Protein AF-A0A6P8HGP6-F1 (afdb_monomer_lite)

Secondary structure (DSSP, 8-state):
--SSHHHHHHHHHHHHHHTS-----S-TTEEEEE-TT--EEEEE-S-SSPPSS--TT-SEEE--SS---EE-GGGGTT-TT--EEE--SS---EE-TTTTTT-TT--B-

Organism: Actinia tenebrosa (NCBI:txid6105)

Structure (mmCIF, N/CA/C/O backbone):
data_AF-A0A6P8HGP6-F1
#
_entry.id   AF-A0A6P8HGP6-F1
#
loop_
_atom_site.group_PDB
_atom_site.id
_atom_site.type_symbol
_atom_site.label_atom_id
_atom_site.label_alt_id
_atom_site.label_comp_id
_atom_site.label_asym_id
_atom_site.label_entity_id
_atom_site.label_seq_id
_atom_site.pdbx_PDB_ins_code
_atom_site.Cartn_x
_atom_site.Cartn_y
_atom_site.Cartn_z
_atom_site.occupancy
_atom_site.B_iso_or_equiv
_atom_site.auth_seq_id
_atom_site.auth_comp_id
_atom_site.auth_asym_id
_atom_site.auth_atom_id
_atom_site.pdbx_PDB_model_num
ATOM 1 N N . MET A 1 1 ? 51.069 -10.985 23.669 1.00 47.94 1 MET A N 1
ATOM 2 C CA . MET A 1 1 ? 49.842 -11.214 22.873 1.00 47.94 1 MET A CA 1
ATOM 3 C C . MET A 1 1 ? 48.583 -10.927 23.709 1.00 47.94 1 MET A C 1
ATOM 5 O O . MET A 1 1 ? 47.922 -11.876 24.075 1.00 47.94 1 MET A O 1
ATOM 9 N N . VAL A 1 2 ? 48.238 -9.671 24.054 1.00 40.12 2 VAL A N 1
ATOM 10 C CA . VAL A 1 2 ? 46.885 -9.325 24.599 1.00 40.12 2 VAL A CA 1
ATOM 11 C C . VAL A 1 2 ? 46.503 -7.830 24.403 1.00 40.12 2 VAL A C 1
ATOM 13 O O . VAL A 1 2 ? 45.651 -7.323 25.122 1.00 40.12 2 VAL A O 1
ATOM 16 N N . SER A 1 3 ? 47.115 -7.066 23.480 1.00 47.25 3 SER A N 1
ATOM 17 C CA . SER A 1 3 ? 46.892 -5.594 23.442 1.00 47.25 3 SER A CA 1
ATOM 18 C C . SER A 1 3 ? 46.225 -5.033 22.177 1.00 47.25 3 SER A C 1
ATOM 20 O O . SER A 1 3 ? 45.760 -3.901 22.186 1.00 47.25 3 SER A O 1
ATOM 22 N N . THR A 1 4 ? 46.089 -5.809 21.098 1.00 49.81 4 THR A N 1
ATOM 23 C CA . THR A 1 4 ? 45.512 -5.321 19.825 1.00 49.81 4 THR A CA 1
ATOM 24 C C . THR A 1 4 ? 44.089 -5.820 19.534 1.00 49.81 4 THR A C 1
ATOM 26 O O . THR A 1 4 ? 43.415 -5.249 18.685 1.00 49.81 4 THR A O 1
ATOM 29 N N . MET A 1 5 ? 43.575 -6.819 20.267 1.00 48.88 5 MET A N 1
ATOM 30 C CA . MET A 1 5 ? 42.229 -7.394 20.052 1.00 48.88 5 MET A CA 1
ATOM 31 C C . MET A 1 5 ? 41.070 -6.575 20.649 1.00 48.88 5 MET A C 1
ATOM 33 O O . MET A 1 5 ? 39.925 -6.767 20.253 1.00 48.88 5 MET A O 1
ATOM 37 N N . LYS A 1 6 ? 41.329 -5.673 21.608 1.00 49.62 6 LYS A N 1
ATOM 38 C CA . LYS A 1 6 ? 40.261 -4.889 22.265 1.00 49.62 6 LYS A CA 1
ATOM 39 C C . LYS A 1 6 ? 39.766 -3.719 21.408 1.00 49.62 6 LYS A C 1
ATOM 41 O O . LYS A 1 6 ? 38.589 -3.381 21.458 1.00 49.62 6 LYS A O 1
ATOM 46 N N . VAL A 1 7 ? 40.652 -3.125 20.606 1.00 52.72 7 VAL A N 1
ATOM 47 C CA . VAL A 1 7 ? 40.342 -1.947 19.776 1.00 52.72 7 VAL A CA 1
ATOM 48 C C . VAL A 1 7 ? 39.528 -2.335 18.538 1.00 52.72 7 VAL A C 1
ATOM 50 O O . VAL A 1 7 ? 38.587 -1.636 18.177 1.00 52.72 7 VAL A O 1
ATOM 53 N N . THR A 1 8 ? 39.817 -3.488 17.929 1.00 54.22 8 THR A N 1
ATOM 54 C CA . THR A 1 8 ? 39.053 -4.009 16.783 1.00 54.22 8 THR A CA 1
ATOM 55 C C . THR A 1 8 ? 37.624 -4.411 17.158 1.00 54.22 8 THR A C 1
ATOM 57 O O . THR A 1 8 ? 36.706 -4.204 16.370 1.00 54.22 8 THR A O 1
ATOM 60 N N . PHE A 1 9 ? 37.406 -4.915 18.377 1.00 57.50 9 PHE A N 1
ATOM 61 C CA . PHE A 1 9 ? 36.078 -5.306 18.863 1.00 57.50 9 PHE A CA 1
ATOM 62 C C . PHE A 1 9 ? 35.143 -4.099 19.062 1.00 57.50 9 PHE A C 1
ATOM 64 O O . PHE A 1 9 ? 33.970 -4.161 18.710 1.00 57.50 9 PHE A O 1
ATOM 71 N N . LEU A 1 10 ? 35.669 -2.969 19.549 1.00 55.94 10 LEU A N 1
ATOM 72 C CA . LEU A 1 10 ? 34.911 -1.720 19.721 1.00 55.94 10 LEU A CA 1
ATOM 73 C C . LEU A 1 10 ? 34.441 -1.124 18.385 1.00 55.94 10 LEU A C 1
ATOM 75 O O . LEU A 1 10 ? 33.323 -0.627 18.301 1.00 55.94 10 LEU A O 1
ATOM 79 N N . ILE A 1 11 ? 35.255 -1.218 17.330 1.00 60.44 11 ILE A N 1
ATOM 80 C CA . ILE A 1 11 ? 34.904 -0.716 15.990 1.00 60.44 11 ILE A CA 1
ATOM 81 C C . ILE A 1 11 ? 33.794 -1.569 15.355 1.00 60.44 11 ILE A C 1
ATOM 83 O O . ILE A 1 11 ? 32.877 -1.018 14.751 1.00 60.44 11 ILE A O 1
ATOM 87 N N . LEU A 1 12 ? 33.821 -2.893 15.551 1.00 59.19 12 LEU A N 1
ATOM 88 C CA . LEU A 1 12 ? 32.759 -3.803 15.098 1.00 59.19 12 LEU A CA 1
ATOM 89 C C . LEU A 1 12 ? 31.436 -3.567 15.838 1.00 59.19 12 LEU A C 1
ATOM 91 O O . LEU A 1 12 ? 30.377 -3.578 15.214 1.00 59.19 12 LEU A O 1
ATOM 95 N N . VAL A 1 13 ? 31.491 -3.294 17.146 1.00 59.06 13 VAL A N 1
ATOM 96 C CA . VAL A 1 13 ? 30.301 -2.936 17.932 1.00 59.06 13 VAL A CA 1
ATOM 97 C C . VAL A 1 13 ? 29.732 -1.597 17.449 1.00 59.06 13 VAL A C 1
ATOM 99 O O . VAL A 1 13 ? 28.538 -1.514 17.184 1.00 59.06 13 VAL A O 1
ATOM 102 N N . LEU A 1 14 ? 30.565 -0.579 17.212 1.00 55.41 14 LEU A N 1
ATOM 103 C CA . LEU A 1 14 ? 30.117 0.709 16.664 1.00 55.41 14 LEU A CA 1
ATOM 104 C C . LEU A 1 14 ? 29.528 0.588 15.246 1.00 55.41 14 LEU A C 1
ATOM 106 O O . LEU A 1 14 ? 28.539 1.249 14.941 1.00 55.41 14 LEU A O 1
ATOM 110 N N . TRP A 1 15 ? 30.067 -0.295 14.399 1.00 54.00 15 TRP A N 1
ATOM 111 C CA . TRP A 1 15 ? 29.486 -0.602 13.085 1.00 54.00 15 TRP A CA 1
ATOM 112 C C . TRP A 1 15 ? 28.165 -1.378 13.184 1.00 54.00 15 TRP A C 1
ATOM 114 O O . TRP A 1 15 ? 27.259 -1.130 12.395 1.00 54.00 15 TRP A O 1
ATOM 124 N N . SER A 1 16 ? 28.008 -2.262 14.176 1.00 54.16 16 SER A N 1
ATOM 125 C CA . SER A 1 16 ? 26.729 -2.942 14.428 1.00 54.16 16 SER A CA 1
ATOM 126 C C . SER A 1 16 ? 25.648 -1.994 14.961 1.00 54.16 16 SER A C 1
ATOM 128 O O . SER A 1 16 ? 24.488 -2.119 14.579 1.00 54.16 16 SER A O 1
ATOM 130 N N . PHE A 1 17 ? 26.028 -0.987 15.759 1.00 51.31 17 PHE A N 1
ATOM 131 C CA . PHE A 1 17 ? 25.124 0.074 16.215 1.00 51.31 17 PHE A CA 1
ATOM 132 C C . PHE A 1 17 ? 24.711 1.019 15.078 1.00 51.31 17 PHE A C 1
ATOM 134 O O . PHE A 1 17 ? 23.568 1.463 15.047 1.00 51.31 17 PHE A O 1
ATOM 141 N N . ALA A 1 18 ? 25.589 1.270 14.100 1.00 50.47 18 ALA A N 1
ATOM 142 C CA . ALA A 1 18 ? 25.227 1.995 12.879 1.00 50.47 18 ALA A CA 1
ATOM 143 C C . ALA A 1 18 ? 24.261 1.206 11.969 1.00 50.47 18 ALA A C 1
ATOM 145 O O . ALA A 1 18 ? 23.619 1.795 11.103 1.00 50.47 18 ALA A O 1
ATOM 146 N N . PHE A 1 19 ? 24.130 -0.111 12.166 1.00 46.38 19 PHE A N 1
ATOM 147 C CA . PHE A 1 19 ? 23.251 -0.976 11.375 1.00 46.38 19 PHE A CA 1
ATOM 148 C C . PHE A 1 19 ? 21.850 -1.161 11.984 1.00 46.38 19 PHE A C 1
ATOM 150 O O . PHE A 1 19 ? 21.046 -1.959 11.500 1.00 46.38 19 PHE A O 1
ATOM 157 N N . HIS A 1 20 ? 21.512 -0.416 13.036 1.00 50.59 20 HIS A N 1
ATOM 158 C CA . HIS A 1 20 ? 20.183 -0.473 13.628 1.00 50.59 20 HIS A CA 1
ATOM 159 C C . HIS A 1 20 ? 19.561 0.917 13.711 1.00 50.59 20 HIS A C 1
ATOM 161 O O . HIS A 1 20 ? 19.666 1.615 14.711 1.00 50.59 20 HIS A O 1
ATOM 167 N N . ILE A 1 21 ? 18.911 1.309 12.614 1.00 50.06 21 ILE A N 1
ATOM 168 C CA . ILE A 1 21 ? 17.473 1.611 12.518 1.00 50.06 21 ILE A CA 1
ATOM 169 C C . ILE A 1 21 ? 17.285 2.339 11.183 1.00 50.06 21 ILE A C 1
ATOM 171 O O . ILE A 1 21 ? 17.376 3.556 11.081 1.00 50.06 21 ILE A O 1
ATOM 175 N N . GLU A 1 22 ? 16.979 1.580 10.139 1.00 50.00 22 GLU A N 1
ATOM 176 C CA . GLU A 1 22 ? 16.101 2.094 9.100 1.00 50.00 22 GLU A CA 1
ATOM 177 C C . GLU A 1 22 ? 14.886 1.181 9.126 1.00 50.00 22 GLU A C 1
ATOM 179 O O . GLU A 1 22 ? 14.972 0.009 8.761 1.00 50.00 22 GLU A O 1
ATOM 184 N N . ALA A 1 23 ? 13.762 1.692 9.627 1.00 51.75 23 ALA A N 1
ATOM 185 C CA . ALA A 1 23 ? 12.483 0.996 9.595 1.00 51.75 23 ALA A CA 1
ATOM 186 C C . ALA A 1 23 ? 11.974 0.938 8.143 1.00 51.75 23 ALA A C 1
ATOM 188 O O . ALA A 1 23 ? 10.994 1.5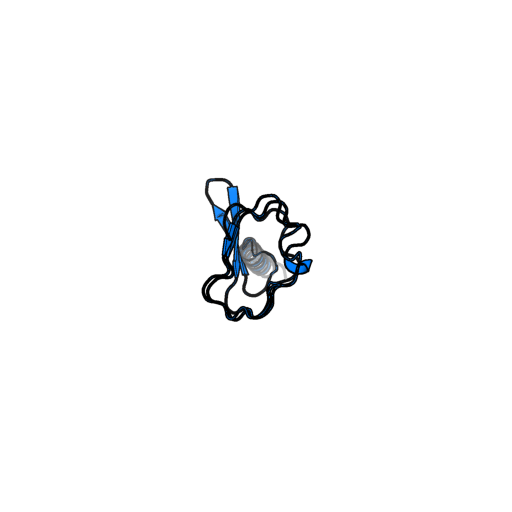75 7.769 1.00 51.75 23 ALA A O 1
ATOM 189 N N . ARG A 1 24 ? 12.686 0.206 7.285 1.00 60.66 24 ARG A N 1
ATOM 190 C CA . ARG A 1 24 ? 12.211 -0.155 5.957 1.00 60.66 24 ARG A CA 1
ATOM 191 C C . ARG A 1 24 ? 11.264 -1.325 6.132 1.00 60.66 24 ARG A C 1
ATOM 193 O O . ARG A 1 24 ? 11.550 -2.267 6.862 1.00 60.66 24 ARG A O 1
ATOM 200 N N . CYS A 1 25 ? 10.162 -1.285 5.408 1.00 71.12 25 CYS A N 1
ATOM 201 C CA . CYS A 1 25 ? 9.127 -2.311 5.379 1.00 71.12 25 CYS A CA 1
ATOM 202 C C . CYS A 1 25 ? 9.585 -3.713 4.906 1.00 71.12 25 CYS A C 1
ATOM 204 O O . CYS A 1 25 ? 8.760 -4.529 4.524 1.00 71.12 25 CYS A O 1
ATOM 206 N N . GLY A 1 26 ? 10.886 -3.997 4.803 1.00 74.62 26 GLY A N 1
ATOM 207 C CA . GLY A 1 26 ? 11.410 -5.197 4.138 1.00 74.62 26 GLY A CA 1
ATOM 208 C C . GLY A 1 26 ? 11.123 -5.266 2.628 1.00 74.62 26 GLY A C 1
ATOM 209 O O . GLY A 1 26 ? 11.538 -6.221 1.979 1.00 74.62 26 GLY A O 1
ATOM 210 N N . LEU A 1 27 ? 10.446 -4.263 2.056 1.00 81.00 27 LEU A N 1
ATOM 211 C CA . LEU A 1 27 ? 9.992 -4.245 0.667 1.00 81.00 27 LEU A CA 1
ATOM 212 C C . LEU A 1 27 ? 10.898 -3.376 -0.202 1.00 81.00 27 LEU A C 1
ATOM 214 O O . LEU A 1 27 ? 11.156 -2.208 0.097 1.00 81.00 27 LEU A O 1
ATOM 218 N N . VAL A 1 28 ? 11.384 -3.969 -1.292 1.00 82.06 28 VAL A N 1
ATOM 219 C CA . VAL A 1 28 ? 12.236 -3.295 -2.276 1.00 82.06 28 VAL A CA 1
ATOM 220 C C . VAL A 1 28 ? 11.443 -2.171 -2.938 1.00 82.06 28 VAL A C 1
ATOM 222 O O . VAL A 1 28 ? 10.267 -2.340 -3.248 1.00 82.06 28 VAL A O 1
ATOM 225 N N . ASN A 1 29 ? 12.097 -1.028 -3.156 1.00 91.06 29 ASN A N 1
ATOM 226 C CA . ASN A 1 29 ? 11.511 0.167 -3.770 1.00 91.06 29 ASN A CA 1
ATOM 227 C C . ASN A 1 29 ? 10.366 0.828 -2.984 1.00 91.06 29 ASN A C 1
ATOM 229 O O . ASN A 1 29 ? 9.672 1.700 -3.515 1.00 91.06 29 ASN A O 1
ATOM 233 N N . CYS A 1 30 ? 10.197 0.453 -1.715 1.00 92.56 30 CYS A N 1
ATOM 234 C CA . CYS A 1 30 ? 9.196 1.023 -0.831 1.00 92.56 30 CYS A CA 1
ATOM 235 C C . CYS A 1 30 ? 9.824 1.542 0.463 1.00 92.56 30 CYS A C 1
ATOM 237 O O . CYS A 1 30 ? 10.780 0.982 1.002 1.00 92.56 30 CYS A O 1
ATOM 239 N N . ILE A 1 31 ? 9.251 2.623 0.974 1.00 91.50 31 ILE A N 1
ATOM 240 C CA . ILE A 1 31 ? 9.629 3.255 2.233 1.00 91.50 31 ILE A CA 1
ATOM 241 C C . ILE A 1 31 ? 8.382 3.304 3.106 1.00 91.50 31 ILE A C 1
ATOM 243 O O . ILE A 1 31 ? 7.308 3.669 2.627 1.00 91.50 31 ILE A O 1
ATOM 247 N N . CYS A 1 32 ? 8.532 2.951 4.382 1.00 91.56 32 CYS A N 1
ATOM 248 C CA . CYS A 1 32 ? 7.489 3.162 5.375 1.00 91.56 32 CYS A CA 1
ATOM 249 C C . CYS A 1 32 ? 7.853 4.339 6.269 1.00 91.56 32 CYS A C 1
ATOM 251 O O . CYS A 1 32 ? 8.984 4.456 6.736 1.00 91.56 32 CYS A O 1
ATOM 253 N N . SER A 1 33 ? 6.879 5.205 6.507 1.00 91.94 33 SER A N 1
ATOM 254 C CA . SER A 1 33 ? 6.991 6.336 7.415 1.00 91.94 33 SER A CA 1
ATOM 255 C C . SER A 1 33 ? 5.805 6.362 8.366 1.00 91.94 33 SER A C 1
ATOM 257 O O . SER A 1 33 ? 4.740 5.801 8.103 1.00 91.94 33 SER A O 1
ATOM 259 N N . THR A 1 34 ? 6.009 6.981 9.521 1.00 93.44 34 THR A N 1
ATOM 260 C CA . THR A 1 34 ? 4.957 7.234 10.504 1.00 93.44 34 THR A CA 1
ATOM 261 C C . THR A 1 34 ? 4.987 8.719 10.827 1.00 93.44 34 THR A C 1
ATOM 263 O O . THR A 1 34 ? 6.064 9.261 11.075 1.00 93.44 34 THR A O 1
ATOM 266 N N . ASN A 1 35 ? 3.838 9.389 10.762 1.00 91.25 35 ASN A N 1
ATOM 267 C CA . ASN A 1 35 ? 3.739 10.805 11.119 1.00 91.25 35 ASN A CA 1
ATOM 268 C C . ASN A 1 35 ? 3.506 10.998 12.633 1.00 91.25 35 ASN A C 1
ATOM 270 O O . ASN A 1 35 ? 3.418 10.036 13.397 1.00 91.25 35 ASN A O 1
ATOM 274 N N . GLU A 1 36 ? 3.361 12.253 13.059 1.00 93.81 36 GLU A N 1
ATOM 275 C CA . GLU A 1 36 ? 3.089 12.637 14.454 1.00 93.81 36 GLU A CA 1
ATOM 276 C C . GLU A 1 36 ? 1.763 12.092 15.020 1.00 93.81 36 GLU A C 1
ATOM 278 O O . GLU A 1 36 ? 1.616 11.963 16.233 1.00 93.81 36 GLU A O 1
ATOM 283 N N . TYR A 1 37 ? 0.827 11.701 14.151 1.00 92.75 37 TYR A N 1
ATOM 284 C CA . TYR A 1 37 ? -0.469 11.113 14.502 1.00 92.75 37 TYR A CA 1
ATOM 285 C C . TYR A 1 37 ? -0.470 9.578 14.445 1.00 92.75 37 TYR A C 1
ATOM 287 O O . TYR A 1 37 ? -1.535 8.966 14.390 1.00 92.75 37 TYR A O 1
ATOM 295 N N . LEU A 1 38 ? 0.709 8.944 14.429 1.00 91.50 38 LEU A N 1
ATOM 296 C CA . LEU A 1 38 ? 0.878 7.489 14.316 1.00 91.50 38 LEU A CA 1
ATOM 297 C C . LEU A 1 38 ? 0.300 6.887 13.023 1.00 91.50 38 LEU A C 1
ATOM 299 O O . LEU A 1 38 ? 0.101 5.673 12.931 1.00 91.50 38 LEU A O 1
ATOM 303 N N . GLN A 1 39 ? 0.068 7.711 11.999 1.00 93.50 39 GLN A N 1
ATOM 304 C CA . GLN A 1 39 ? -0.392 7.227 10.707 1.00 93.50 39 GLN A CA 1
ATOM 305 C C . GLN A 1 39 ? 0.761 6.601 9.934 1.00 93.50 39 GLN A C 1
ATOM 307 O O . GLN A 1 39 ? 1.719 7.283 9.558 1.00 93.50 39 GLN A O 1
ATOM 312 N N . LYS A 1 40 ? 0.631 5.301 9.659 1.00 93.75 40 LYS A N 1
ATOM 313 C CA . LYS A 1 40 ? 1.588 4.527 8.867 1.00 93.75 40 LYS A CA 1
ATOM 314 C C . LYS A 1 40 ? 1.318 4.705 7.380 1.00 93.75 40 LYS A C 1
ATOM 316 O O . LYS A 1 40 ? 0.243 4.360 6.884 1.00 93.75 40 LYS A O 1
ATOM 321 N N . THR A 1 41 ? 2.313 5.235 6.683 1.00 94.06 41 THR A N 1
ATOM 322 C CA . THR A 1 41 ? 2.299 5.428 5.235 1.00 94.06 41 THR A CA 1
ATOM 323 C C . THR A 1 41 ? 3.354 4.546 4.596 1.00 94.06 41 THR A C 1
ATOM 325 O O . THR A 1 41 ? 4.503 4.545 5.030 1.00 94.06 41 THR A O 1
ATOM 328 N N . MET A 1 42 ? 2.971 3.839 3.540 1.00 94.19 42 MET A N 1
ATOM 329 C CA . MET A 1 42 ? 3.889 3.136 2.660 1.00 94.19 42 MET A CA 1
ATOM 330 C C . MET A 1 42 ? 3.926 3.843 1.308 1.00 94.19 42 MET A C 1
ATOM 332 O O . MET A 1 42 ? 2.893 4.024 0.667 1.00 94.19 42 MET A O 1
ATOM 336 N N . THR A 1 43 ? 5.118 4.242 0.882 1.00 95.00 43 THR A N 1
ATOM 337 C CA . THR A 1 43 ? 5.354 4.934 -0.386 1.00 95.00 43 THR A CA 1
ATOM 338 C C . THR A 1 43 ? 6.262 4.077 -1.253 1.00 95.00 43 THR A C 1
ATOM 340 O O . THR A 1 43 ? 7.390 3.793 -0.853 1.00 95.00 43 THR A O 1
ATOM 343 N N . CYS A 1 44 ? 5.801 3.689 -2.442 1.00 94.75 44 CYS A N 1
ATOM 344 C CA . CYS A 1 44 ? 6.600 2.926 -3.403 1.00 94.75 44 CYS A CA 1
ATOM 345 C C . CYS A 1 44 ? 6.832 3.708 -4.694 1.00 94.75 44 CYS A C 1
ATOM 347 O O . CYS A 1 44 ? 5.953 4.435 -5.169 1.00 94.75 44 CYS A O 1
ATOM 349 N N . ARG A 1 45 ? 8.017 3.542 -5.284 1.00 95.25 45 ARG A N 1
ATOM 350 C CA . ARG A 1 45 ? 8.442 4.221 -6.518 1.00 95.25 45 ARG A CA 1
ATOM 351 C C . ARG A 1 45 ? 9.158 3.244 -7.442 1.00 95.25 45 ARG A C 1
ATOM 353 O O . ARG A 1 45 ? 9.750 2.294 -6.962 1.00 95.25 45 ARG A O 1
ATOM 360 N N . ASN A 1 46 ? 9.154 3.485 -8.750 1.00 95.69 46 ASN A N 1
ATOM 361 C CA . ASN A 1 46 ? 9.783 2.601 -9.737 1.00 95.69 46 ASN A CA 1
ATOM 362 C C . ASN A 1 46 ? 9.285 1.137 -9.663 1.00 95.69 46 ASN A C 1
ATOM 364 O O . ASN A 1 46 ? 10.073 0.189 -9.695 1.00 95.69 46 ASN A O 1
ATOM 368 N N . ILE A 1 47 ? 7.969 0.953 -9.522 1.00 94.62 47 ILE A N 1
ATOM 369 C CA . ILE A 1 47 ? 7.317 -0.364 -9.526 1.00 94.62 47 ILE A CA 1
ATOM 370 C C . ILE A 1 47 ? 6.386 -0.528 -10.736 1.00 94.62 47 ILE A C 1
ATOM 372 O O . ILE A 1 47 ? 5.794 0.434 -11.228 1.00 94.62 47 ILE A O 1
ATOM 376 N N . SER A 1 48 ? 6.245 -1.767 -11.209 1.00 95.06 48 SER A N 1
ATOM 377 C CA . SER A 1 48 ? 5.310 -2.173 -12.276 1.00 95.06 48 SER A CA 1
ATOM 378 C C . SER A 1 48 ? 4.118 -2.987 -11.757 1.00 95.06 48 SER A C 1
ATOM 380 O O . SER A 1 48 ? 3.159 -3.235 -12.483 1.00 95.06 48 SER A O 1
ATOM 382 N N . SER A 1 49 ? 4.156 -3.390 -10.487 1.00 94.19 49 SER A N 1
ATOM 383 C CA . SER A 1 49 ? 3.065 -4.049 -9.773 1.00 94.19 49 SER A CA 1
ATOM 384 C C . SER A 1 49 ? 3.113 -3.632 -8.312 1.00 94.19 49 SER A C 1
ATOM 386 O O . SER A 1 49 ? 4.188 -3.387 -7.765 1.00 94.19 49 SER A O 1
ATOM 388 N N . ILE A 1 50 ? 1.949 -3.614 -7.667 1.00 92.62 50 ILE A N 1
ATOM 389 C CA . ILE A 1 50 ? 1.855 -3.485 -6.212 1.00 92.62 50 ILE A CA 1
ATOM 390 C C . ILE A 1 50 ? 2.589 -4.686 -5.575 1.00 92.62 50 ILE A C 1
ATOM 392 O O . ILE A 1 50 ? 2.391 -5.821 -6.043 1.00 92.62 50 ILE A O 1
ATOM 396 N N . PRO A 1 51 ? 3.473 -4.457 -4.584 1.00 90.44 51 PRO A N 1
ATOM 397 C CA . PRO A 1 51 ? 4.203 -5.528 -3.917 1.00 90.44 51 PRO A CA 1
ATOM 398 C C . PRO A 1 51 ? 3.271 -6.421 -3.097 1.00 90.44 51 PRO A C 1
ATOM 400 O O . PRO A 1 51 ? 2.239 -5.974 -2.602 1.00 90.44 51 PRO A O 1
ATOM 403 N N . ASP A 1 52 ? 3.668 -7.678 -2.933 1.00 86.06 52 ASP A N 1
ATOM 404 C CA . ASP A 1 52 ? 3.025 -8.598 -1.996 1.00 86.06 52 ASP A CA 1
ATOM 405 C C . ASP A 1 52 ? 3.514 -8.339 -0.565 1.00 86.06 52 ASP A C 1
ATOM 407 O O . ASP A 1 52 ? 4.574 -7.746 -0.365 1.00 86.06 52 ASP A O 1
ATOM 411 N N . ASN A 1 53 ? 2.772 -8.817 0.436 1.00 85.62 53 ASN A N 1
ATOM 412 C CA . ASN A 1 53 ? 3.132 -8.712 1.860 1.00 85.62 53 ASN A CA 1
ATOM 413 C C . ASN A 1 53 ? 3.251 -7.273 2.386 1.00 85.62 53 ASN A C 1
ATOM 415 O O . ASN A 1 53 ? 4.111 -6.961 3.212 1.00 85.62 53 ASN A O 1
ATOM 419 N N . ILE A 1 54 ? 2.368 -6.392 1.922 1.00 90.62 54 ILE A N 1
ATOM 420 C CA . ILE A 1 54 ? 2.191 -5.068 2.517 1.00 90.62 54 ILE A CA 1
ATOM 421 C C . ILE A 1 54 ? 1.752 -5.241 3.986 1.00 90.62 54 ILE A C 1
ATOM 423 O O . ILE A 1 54 ? 0.863 -6.054 4.252 1.00 90.62 54 ILE A O 1
ATOM 427 N N . PRO A 1 55 ? 2.333 -4.505 4.954 1.00 90.31 55 PRO A N 1
ATOM 428 C CA . PRO A 1 55 ? 1.921 -4.603 6.348 1.00 90.31 55 PRO A CA 1
ATOM 429 C C . PRO A 1 55 ? 0.447 -4.248 6.505 1.00 90.31 55 PRO A C 1
ATOM 431 O O . PRO A 1 55 ? -0.025 -3.240 5.987 1.00 90.31 55 PRO A O 1
ATOM 434 N N . THR A 1 56 ? -0.286 -5.058 7.259 1.00 91.69 56 THR A N 1
ATOM 435 C CA . THR A 1 56 ? -1.743 -4.918 7.402 1.00 91.69 56 THR A CA 1
ATOM 436 C C . THR A 1 56 ? -2.166 -3.691 8.210 1.00 91.69 56 THR A C 1
ATOM 438 O O . THR A 1 56 ? -3.341 -3.337 8.229 1.00 91.69 56 THR A O 1
ATOM 441 N N . ASP A 1 57 ? -1.224 -3.045 8.897 1.00 91.75 57 ASP A N 1
ATOM 442 C CA . ASP A 1 57 ? -1.438 -1.872 9.741 1.00 91.75 57 ASP A CA 1
ATOM 443 C C . ASP A 1 57 ? -1.136 -0.539 9.037 1.00 91.75 57 ASP A C 1
ATOM 445 O O . ASP A 1 57 ? -1.205 0.520 9.672 1.00 91.75 57 ASP A O 1
ATOM 449 N N . ILE A 1 58 ? -0.823 -0.560 7.733 1.00 93.06 58 ILE A N 1
ATOM 450 C CA . ILE A 1 58 ? -0.711 0.675 6.958 1.00 93.06 58 ILE A CA 1
ATOM 451 C C . ILE A 1 58 ? -2.082 1.326 6.777 1.00 93.06 58 ILE A C 1
ATOM 453 O O . ILE A 1 58 ? -3.095 0.670 6.547 1.00 93.06 58 ILE A O 1
ATOM 457 N N . GLN A 1 59 ? -2.096 2.652 6.842 1.00 94.94 59 GLN A N 1
ATOM 458 C CA . GLN A 1 59 ? -3.305 3.460 6.691 1.00 94.94 59 GLN A CA 1
ATOM 459 C C . GLN A 1 59 ? -3.309 4.224 5.370 1.00 94.94 59 GLN A C 1
ATOM 461 O O . GLN A 1 59 ? -4.377 4.570 4.859 1.00 94.94 59 GLN A O 1
ATOM 466 N N . LYS A 1 60 ? -2.120 4.459 4.803 1.00 95.25 60 LYS A N 1
ATOM 467 C CA . LYS A 1 60 ? -1.932 5.098 3.506 1.00 95.25 60 LYS A CA 1
ATOM 468 C C . LYS A 1 60 ? -0.960 4.300 2.641 1.00 95.25 60 LYS A C 1
ATOM 470 O O . LYS A 1 60 ? 0.152 4.005 3.076 1.00 95.25 60 LYS A O 1
ATOM 475 N N . LEU A 1 61 ? -1.365 4.022 1.407 1.00 95.19 61 LEU A N 1
ATOM 476 C CA . LEU A 1 61 ? -0.534 3.423 0.370 1.00 95.19 61 LEU A CA 1
ATOM 477 C C . LEU A 1 61 ? -0.415 4.401 -0.798 1.00 95.19 61 LEU A C 1
ATOM 479 O O . LEU A 1 61 ? -1.381 4.659 -1.514 1.00 95.19 61 LEU A O 1
ATOM 483 N N . ASP A 1 62 ? 0.779 4.951 -0.984 1.00 96.25 62 ASP A N 1
ATOM 484 C CA . ASP A 1 62 ? 1.116 5.815 -2.109 1.00 96.25 62 ASP A CA 1
ATOM 485 C C . ASP A 1 62 ? 1.957 5.030 -3.121 1.00 96.25 62 ASP A C 1
ATOM 487 O O . ASP A 1 62 ? 3.148 4.777 -2.923 1.00 96.25 62 ASP A O 1
ATOM 491 N N . VAL A 1 63 ? 1.319 4.674 -4.231 1.00 96.31 63 VAL A N 1
ATOM 492 C CA . VAL A 1 63 ? 1.944 4.041 -5.396 1.00 96.31 63 VAL A CA 1
ATOM 493 C C . VAL A 1 63 ? 1.759 4.910 -6.643 1.00 96.31 63 VAL A C 1
ATOM 495 O O . VAL A 1 63 ? 1.767 4.404 -7.769 1.00 96.31 63 VAL A O 1
ATOM 498 N N . ALA A 1 64 ? 1.599 6.222 -6.457 1.00 96.75 64 ALA A N 1
ATOM 499 C CA . ALA A 1 64 ? 1.499 7.170 -7.554 1.00 96.75 64 ALA A CA 1
ATOM 500 C C . ALA A 1 64 ? 2.805 7.237 -8.358 1.00 96.75 64 ALA A C 1
ATOM 502 O O . ALA A 1 64 ? 3.878 6.916 -7.841 1.00 96.75 64 ALA A O 1
ATOM 503 N N . GLU A 1 65 ? 2.706 7.689 -9.609 1.00 97.31 65 GLU A N 1
ATOM 504 C CA . GLU A 1 65 ? 3.868 7.922 -10.486 1.00 97.31 65 GLU A CA 1
ATOM 505 C C . GLU A 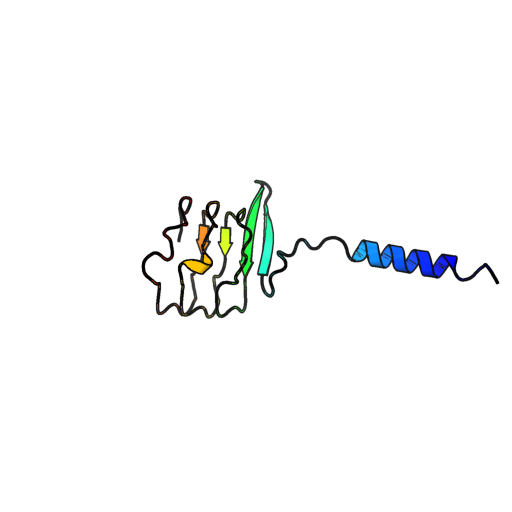1 65 ? 4.703 6.654 -10.723 1.00 97.31 65 GLU A C 1
ATOM 507 O O . GLU A 1 65 ? 5.930 6.643 -10.629 1.00 97.31 65 GLU A O 1
ATOM 512 N N . ASN A 1 66 ? 4.009 5.560 -11.028 1.00 97.44 66 ASN A N 1
ATOM 513 C CA . ASN A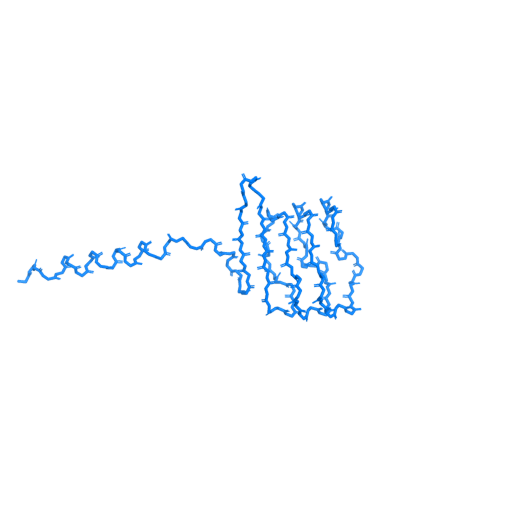 1 66 ? 4.593 4.258 -11.328 1.00 97.44 66 ASN A CA 1
ATOM 514 C C . ASN A 1 66 ? 4.119 3.753 -12.704 1.00 97.44 66 ASN A C 1
ATOM 516 O O . ASN A 1 66 ? 3.465 4.468 -13.463 1.00 97.44 66 ASN A O 1
ATOM 520 N N . SER A 1 67 ? 4.482 2.521 -13.066 1.00 97.19 67 SER A N 1
ATOM 521 C CA . SER A 1 67 ? 4.079 1.890 -14.334 1.00 97.19 67 SER A CA 1
ATOM 522 C C . SER A 1 67 ? 3.168 0.684 -14.101 1.00 97.19 67 SER A C 1
ATOM 524 O O . SER A 1 67 ? 3.322 -0.349 -14.745 1.00 97.19 67 SER A O 1
ATOM 526 N N . ILE A 1 68 ? 2.244 0.788 -13.141 1.00 96.62 68 ILE A N 1
ATOM 527 C CA . ILE A 1 68 ? 1.294 -0.284 -12.827 1.00 96.62 68 ILE A CA 1
ATOM 528 C C . ILE A 1 68 ? 0.220 -0.334 -13.914 1.00 96.62 68 ILE A C 1
ATOM 530 O O . ILE A 1 68 ? -0.452 0.667 -14.168 1.00 96.62 68 ILE A O 1
ATOM 534 N N . GLU A 1 69 ? 0.041 -1.505 -14.527 1.00 96.25 69 GLU A N 1
ATOM 535 C CA . GLU A 1 69 ? -0.966 -1.723 -15.576 1.00 96.25 69 GLU A CA 1
ATOM 536 C C . GLU A 1 69 ? -2.212 -2.464 -15.084 1.00 96.25 69 GLU A C 1
ATOM 538 O O . GLU A 1 69 ? -3.326 -2.174 -15.521 1.00 96.25 69 GLU A O 1
ATOM 543 N N . ASN A 1 70 ? -2.039 -3.420 -14.171 1.00 94.25 70 ASN A N 1
ATOM 544 C CA . ASN A 1 70 ? -3.102 -4.324 -13.742 1.00 94.25 70 ASN A CA 1
ATOM 545 C C . ASN A 1 70 ? -3.189 -4.363 -12.222 1.00 94.25 70 ASN A C 1
ATOM 547 O O . ASN A 1 70 ? -2.166 -4.438 -11.541 1.00 94.25 70 ASN A O 1
ATOM 551 N N . ILE A 1 71 ? -4.415 -4.351 -11.699 1.00 93.12 71 ILE A N 1
ATOM 552 C CA . ILE A 1 71 ? -4.664 -4.359 -10.258 1.00 93.12 71 ILE A CA 1
ATOM 553 C C . ILE A 1 71 ? -5.628 -5.488 -9.887 1.00 93.12 71 ILE A C 1
ATOM 555 O O . ILE A 1 71 ? -6.795 -5.479 -10.291 1.00 93.12 71 ILE A O 1
ATOM 559 N N . THR A 1 72 ? -5.138 -6.432 -9.083 1.00 91.12 72 THR A N 1
ATOM 560 C CA . THR A 1 72 ? -5.877 -7.604 -8.593 1.00 91.12 72 THR A CA 1
ATOM 561 C C . THR A 1 72 ? -6.236 -7.463 -7.110 1.00 91.12 72 THR A C 1
ATOM 563 O O . THR A 1 72 ? -5.578 -6.732 -6.369 1.00 91.12 72 THR A O 1
ATOM 566 N N . SER A 1 73 ? -7.280 -8.171 -6.664 1.00 89.06 73 SER A N 1
ATOM 567 C CA . SER A 1 73 ? -7.756 -8.148 -5.269 1.00 89.06 73 SER A CA 1
ATOM 568 C C . SER A 1 73 ? -6.748 -8.680 -4.260 1.00 89.06 73 SER A C 1
ATOM 570 O O . SER A 1 73 ? -6.693 -8.188 -3.138 1.00 89.06 73 SER A O 1
ATOM 572 N N . GLU A 1 74 ? -5.936 -9.653 -4.666 1.00 89.06 74 GLU A N 1
ATOM 573 C CA . GLU A 1 74 ? -4.912 -10.292 -3.830 1.00 89.06 74 GLU A CA 1
ATOM 574 C C . GLU A 1 74 ? -3.925 -9.265 -3.255 1.00 89.06 74 GLU A C 1
ATOM 576 O O . GLU A 1 74 ? -3.467 -9.395 -2.125 1.00 89.06 74 GLU A O 1
ATOM 581 N N . LYS A 1 75 ? -3.663 -8.174 -3.990 1.00 89.19 75 LYS A N 1
ATOM 582 C CA . LYS A 1 75 ? -2.749 -7.102 -3.563 1.00 89.19 75 LYS A CA 1
ATOM 583 C C . LYS A 1 75 ? -3.257 -6.290 -2.373 1.00 89.19 75 LYS A C 1
ATOM 585 O O . LYS A 1 75 ? -2.467 -5.612 -1.723 1.00 89.19 75 LYS A O 1
ATOM 590 N N . PHE A 1 76 ? -4.558 -6.339 -2.100 1.00 90.44 76 PHE A N 1
ATOM 591 C CA . PHE A 1 76 ? -5.199 -5.613 -1.003 1.00 90.44 76 PHE A CA 1
ATOM 592 C C . PHE A 1 76 ? -5.805 -6.546 0.039 1.00 90.44 76 PHE A C 1
ATOM 594 O O . PHE A 1 76 ? -6.567 -6.107 0.908 1.00 90.44 76 PHE A O 1
ATOM 601 N N . GLU A 1 77 ? -5.509 -7.839 -0.047 1.00 87.62 77 GLU A N 1
ATOM 602 C CA . GLU A 1 77 ? -5.992 -8.803 0.923 1.00 87.62 77 GLU A CA 1
ATOM 603 C C . GLU A 1 77 ? -5.461 -8.433 2.316 1.00 87.62 77 GLU A C 1
ATOM 605 O O . GLU A 1 77 ? -4.291 -8.103 2.491 1.00 87.62 77 GLU A O 1
ATOM 610 N N . ASN A 1 78 ? -6.347 -8.427 3.313 1.00 86.25 78 ASN A N 1
ATOM 611 C CA . ASN A 1 78 ? -6.033 -8.093 4.708 1.00 86.25 78 ASN A CA 1
ATOM 612 C C . ASN A 1 78 ? -5.547 -6.654 4.983 1.00 86.25 78 ASN A C 1
ATOM 614 O O . ASN A 1 78 ? -5.203 -6.343 6.123 1.00 86.25 78 ASN A O 1
ATOM 618 N N . LEU A 1 79 ? -5.591 -5.740 4.006 1.00 91.25 79 LEU A N 1
ATOM 619 C CA . LEU A 1 79 ? -5.303 -4.313 4.215 1.00 91.25 79 LEU A CA 1
ATOM 620 C C . LEU A 1 79 ? -6.513 -3.562 4.795 1.00 91.25 79 LEU A C 1
ATOM 622 O O . LEU A 1 79 ? -6.959 -2.545 4.268 1.00 91.25 79 LEU A O 1
ATOM 626 N N . THR A 1 80 ? -7.068 -4.066 5.898 1.00 90.12 80 THR A N 1
ATOM 627 C CA . THR A 1 80 ? -8.317 -3.559 6.493 1.00 90.12 80 THR A CA 1
ATOM 628 C C . THR A 1 80 ? -8.166 -2.182 7.142 1.00 90.12 80 THR A C 1
ATOM 630 O O . THR A 1 80 ? -9.158 -1.478 7.310 1.00 90.12 80 THR A O 1
ATOM 633 N N . ALA A 1 81 ? -6.939 -1.796 7.513 1.00 92.69 81 ALA A N 1
ATOM 634 C CA . ALA A 1 81 ? -6.619 -0.473 8.052 1.00 92.69 81 ALA A CA 1
ATOM 635 C C . ALA A 1 81 ? -6.368 0.583 6.960 1.00 92.69 81 ALA A C 1
ATOM 637 O O . ALA A 1 81 ? -6.281 1.774 7.270 1.00 92.69 81 ALA A O 1
ATOM 638 N N . LEU A 1 82 ? -6.256 0.167 5.691 1.00 94.31 82 LEU A N 1
ATOM 639 C CA . LEU A 1 82 ? -5.961 1.070 4.589 1.00 94.31 82 LEU A CA 1
ATOM 640 C C . LEU A 1 82 ? -7.147 2.005 4.355 1.00 94.31 82 LEU A C 1
ATOM 642 O O . LEU A 1 82 ? -8.264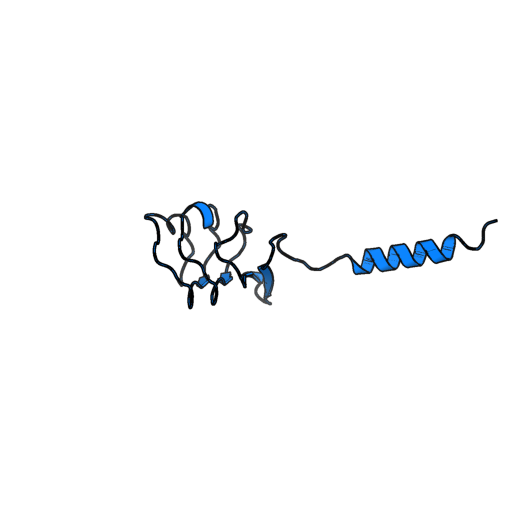 1.569 4.085 1.00 94.31 82 LEU A O 1
ATOM 646 N N . SER A 1 83 ? -6.879 3.303 4.446 1.00 93.81 83 SER A N 1
ATOM 647 C CA . SER A 1 83 ? -7.887 4.361 4.333 1.00 93.81 83 SER A CA 1
ATOM 648 C C . SER A 1 83 ? -7.675 5.269 3.123 1.00 93.81 83 SER A C 1
ATOM 650 O O . SER A 1 83 ? -8.634 5.847 2.605 1.00 93.81 83 SER A O 1
ATOM 652 N N . ILE A 1 84 ? -6.425 5.375 2.667 1.00 94.12 84 ILE A N 1
ATOM 653 C CA . ILE A 1 84 ? -6.005 6.207 1.543 1.00 94.12 84 ILE A CA 1
ATOM 654 C C . ILE A 1 84 ? -5.153 5.348 0.613 1.00 94.12 84 ILE A C 1
ATOM 656 O O . ILE A 1 84 ? -4.093 4.861 1.007 1.00 94.12 84 ILE A O 1
ATOM 660 N N . LEU A 1 85 ? -5.589 5.203 -0.632 1.00 94.94 85 LEU A N 1
ATOM 661 C CA . LEU A 1 85 ? -4.823 4.568 -1.697 1.00 94.94 85 LEU A CA 1
ATOM 662 C C . LEU A 1 85 ? -4.629 5.595 -2.807 1.00 94.94 85 LEU A C 1
ATOM 664 O O . LEU A 1 85 ? -5.597 6.174 -3.271 1.00 94.94 85 LEU A O 1
ATOM 668 N N . THR A 1 86 ? -3.391 5.854 -3.221 1.00 95.56 86 THR A N 1
ATOM 669 C CA . THR A 1 86 ? -3.108 6.778 -4.326 1.00 95.56 86 THR A CA 1
ATOM 670 C C . THR A 1 86 ? -2.503 6.022 -5.499 1.00 95.56 86 THR A C 1
ATOM 672 O O . THR A 1 86 ? -1.376 5.536 -5.420 1.00 95.56 86 THR A O 1
ATOM 675 N N . LEU A 1 87 ? -3.262 5.954 -6.596 1.00 94.88 87 LEU A N 1
ATOM 676 C CA . LEU A 1 87 ? -2.911 5.254 -7.841 1.00 94.88 87 LEU A CA 1
ATOM 677 C C . LEU A 1 87 ? -2.645 6.199 -9.025 1.00 94.88 87 LEU A C 1
ATOM 679 O O . LEU A 1 87 ? -2.422 5.742 -10.149 1.00 94.88 87 LEU A O 1
ATOM 683 N N . SER A 1 88 ? -2.676 7.513 -8.801 1.00 95.25 88 SER A N 1
ATOM 684 C CA . SER A 1 88 ? -2.559 8.513 -9.863 1.00 95.25 88 SER A CA 1
ATOM 685 C C . SER A 1 88 ? -1.252 8.380 -10.657 1.00 95.25 88 SER A C 1
ATOM 687 O O . SER A 1 88 ? -0.228 7.925 -10.147 1.00 95.25 88 SER A O 1
ATOM 689 N N . ARG A 1 89 ? -1.285 8.785 -11.935 1.00 96.12 89 ARG A N 1
ATOM 690 C CA . ARG A 1 89 ? -0.115 8.749 -12.836 1.00 96.12 89 ARG A CA 1
ATOM 691 C C . ARG A 1 89 ? 0.498 7.341 -12.977 1.00 96.12 89 ARG A C 1
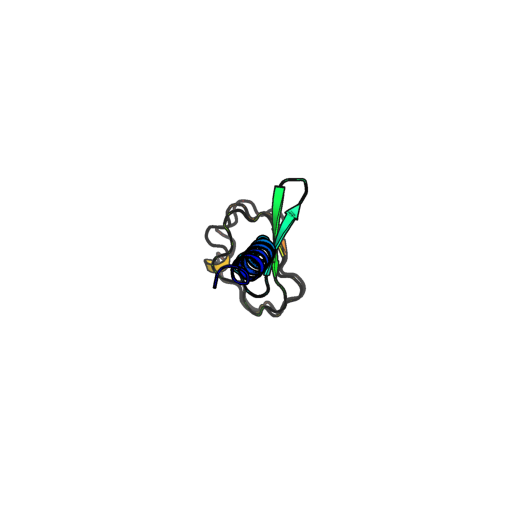ATOM 693 O O . ARG A 1 89 ? 1.714 7.192 -12.959 1.00 96.12 89 ARG A O 1
ATOM 700 N N . ASN A 1 90 ? -0.358 6.329 -13.119 1.00 97.25 90 ASN A N 1
ATOM 701 C CA . ASN A 1 90 ? 0.002 4.971 -13.540 1.00 97.25 90 ASN A CA 1
ATOM 702 C C . ASN A 1 90 ? -0.531 4.675 -14.954 1.00 97.25 90 ASN A C 1
ATOM 704 O O . ASN A 1 90 ? -1.163 5.525 -15.580 1.00 97.25 90 ASN A O 1
ATOM 708 N N . GLN A 1 91 ? -0.296 3.461 -15.452 1.00 97.00 91 GLN A N 1
ATOM 709 C CA . GLN A 1 91 ? -0.723 2.996 -16.778 1.00 97.00 91 GLN A CA 1
ATOM 710 C C . GLN A 1 91 ? -1.862 1.972 -16.670 1.00 97.00 91 GLN A C 1
ATOM 712 O O . GLN A 1 91 ? -1.909 1.004 -17.423 1.00 97.00 91 GLN A O 1
ATOM 717 N N . ILE A 1 92 ? -2.764 2.162 -15.701 1.00 95.50 92 ILE A N 1
ATOM 718 C CA . ILE A 1 92 ? -3.773 1.164 -15.333 1.00 95.50 92 ILE A CA 1
ATOM 719 C C . ILE A 1 92 ? -4.731 0.936 -16.504 1.00 95.50 92 ILE A C 1
ATOM 721 O O . ILE A 1 92 ? -5.460 1.838 -16.913 1.00 95.50 92 ILE A O 1
ATOM 725 N N . ARG A 1 93 ? -4.739 -0.292 -17.019 1.00 95.50 93 ARG A N 1
ATOM 726 C CA . ARG A 1 93 ? -5.629 -0.770 -18.083 1.00 95.50 93 ARG A CA 1
ATOM 727 C C . ARG A 1 93 ? -6.757 -1.624 -17.528 1.00 95.50 93 ARG A C 1
ATOM 729 O O . ARG A 1 93 ? -7.875 -1.558 -18.031 1.00 95.50 93 ARG A O 1
ATOM 736 N N . HIS A 1 94 ? -6.472 -2.400 -16.481 1.00 94.00 94 HIS A N 1
ATOM 737 C CA . HIS A 1 94 ? -7.437 -3.325 -15.899 1.00 94.00 94 HIS A CA 1
ATOM 738 C C . HIS A 1 94 ? -7.453 -3.262 -14.371 1.00 94.00 94 HIS A C 1
ATOM 740 O O . HIS A 1 94 ? -6.428 -3.401 -13.700 1.00 94.00 94 HIS A O 1
ATOM 746 N N . ILE A 1 95 ? -8.661 -3.119 -13.827 1.00 92.62 95 ILE A N 1
ATOM 747 C CA . ILE A 1 95 ? -8.971 -3.323 -12.413 1.00 92.62 95 ILE A CA 1
ATOM 748 C C . ILE A 1 95 ? -9.942 -4.498 -12.356 1.00 92.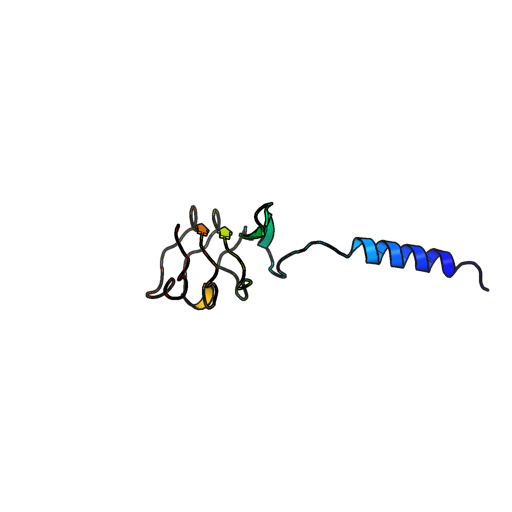62 95 ILE A C 1
ATOM 750 O O . ILE A 1 95 ? -11.038 -4.424 -12.913 1.00 92.62 95 ILE A O 1
ATOM 754 N N . TYR A 1 96 ? -9.525 -5.599 -11.734 1.00 90.00 96 TYR A N 1
ATOM 755 C CA . TYR A 1 96 ? -10.351 -6.802 -11.676 1.00 90.00 96 TYR A CA 1
ATOM 756 C C . TYR A 1 96 ? -11.572 -6.609 -10.751 1.00 90.00 96 TYR A C 1
ATOM 758 O O . TYR A 1 96 ? -11.513 -5.862 -9.767 1.00 90.00 96 TYR A O 1
ATOM 766 N N . PRO A 1 97 ? -12.713 -7.262 -11.036 1.00 88.50 97 PRO A N 1
ATOM 767 C CA . PRO A 1 97 ? -13.872 -7.207 -10.153 1.00 88.50 97 PRO A CA 1
ATOM 768 C C . PRO A 1 97 ? -13.519 -7.669 -8.736 1.00 88.50 97 PRO A C 1
ATOM 770 O O . PRO A 1 97 ? -12.869 -8.693 -8.548 1.00 88.50 97 PRO A O 1
ATOM 773 N N . GLY A 1 98 ? -13.964 -6.917 -7.729 1.00 87.12 98 GLY A N 1
ATOM 774 C CA . GLY A 1 98 ? -13.689 -7.239 -6.328 1.00 87.12 98 GLY A CA 1
ATOM 775 C C . GLY A 1 98 ? -12.314 -6.800 -5.816 1.00 87.12 98 GLY A C 1
ATOM 776 O O . GLY A 1 98 ? -12.037 -7.043 -4.644 1.00 87.12 98 GLY A O 1
ATOM 777 N N . THR A 1 99 ? -11.498 -6.102 -6.621 1.00 87.50 99 THR A N 1
ATOM 778 C CA . THR A 1 99 ? -10.163 -5.617 -6.217 1.00 87.50 99 THR A CA 1
ATOM 779 C C . THR A 1 99 ? -10.154 -4.861 -4.886 1.00 87.50 99 THR A C 1
ATOM 781 O O . THR A 1 99 ? -9.233 -5.027 -4.096 1.00 87.50 99 THR A O 1
ATOM 784 N N . PHE A 1 100 ? -11.200 -4.088 -4.594 1.00 87.94 100 PHE A N 1
ATOM 785 C CA . PHE A 1 100 ? -11.288 -3.277 -3.375 1.00 87.94 100 PHE A CA 1
ATOM 786 C C . PHE A 1 100 ? -12.235 -3.855 -2.310 1.00 87.94 100 PHE A C 1
ATOM 788 O O . PHE A 1 100 ? -12.572 -3.170 -1.353 1.00 87.94 100 PHE A O 1
ATOM 795 N N . LYS A 1 101 ? -12.691 -5.110 -2.444 1.00 86.69 101 LYS A N 1
ATOM 796 C CA . LYS A 1 101 ? -13.698 -5.699 -1.537 1.00 86.69 101 LYS A CA 1
ATOM 797 C C . LYS A 1 101 ? -13.213 -5.814 -0.083 1.00 86.69 101 LYS A C 1
ATOM 799 O O . LYS A 1 101 ? -14.026 -5.723 0.831 1.00 86.69 101 LYS A O 1
ATOM 804 N N . SER A 1 102 ? -11.916 -6.028 0.127 1.00 82.31 102 SER A N 1
ATOM 805 C CA . SER A 1 102 ? -11.281 -6.114 1.453 1.00 82.31 102 SER A CA 1
ATOM 806 C C . SER A 1 102 ? -11.023 -4.749 2.099 1.00 82.31 102 SER A C 1
ATOM 808 O O . SER A 1 102 ? -10.731 -4.680 3.292 1.00 82.31 102 SER A O 1
ATOM 810 N N . LEU A 1 103 ? -11.132 -3.662 1.332 1.00 84.00 103 LEU A N 1
ATOM 811 C CA . LEU A 1 103 ? -10.796 -2.312 1.765 1.00 84.00 103 LEU A CA 1
ATOM 812 C C . LEU A 1 103 ? -11.985 -1.643 2.461 1.00 84.00 103 LEU A C 1
ATOM 814 O O . LEU A 1 103 ? -12.648 -0.765 1.916 1.00 84.00 103 LEU A O 1
ATOM 818 N N . THR A 1 104 ? -12.264 -2.069 3.690 1.00 81.38 104 THR A N 1
ATOM 819 C CA . THR A 1 104 ? -13.430 -1.606 4.461 1.00 81.38 104 THR A CA 1
ATOM 820 C C . THR A 1 104 ? -13.291 -0.190 5.018 1.00 81.38 104 THR A C 1
ATOM 822 O O . THR A 1 104 ? -14.298 0.423 5.360 1.00 81.38 104 THR A O 1
ATOM 825 N N . ALA A 1 105 ? -12.064 0.323 5.138 1.00 78.88 105 ALA A N 1
ATOM 826 C CA . ALA A 1 105 ? -11.767 1.632 5.724 1.00 78.88 105 ALA A CA 1
ATOM 827 C C . ALA A 1 105 ? -11.428 2.715 4.683 1.00 78.88 105 ALA A C 1
ATOM 829 O O . ALA A 1 105 ? -11.115 3.847 5.061 1.00 78.88 105 ALA A O 1
ATOM 830 N N . VAL A 1 106 ? -11.469 2.395 3.382 1.00 78.69 106 VAL A N 1
ATOM 831 C CA . VAL A 1 106 ? -11.079 3.338 2.329 1.00 78.69 106 VAL A CA 1
ATOM 832 C C . VAL A 1 106 ? -12.073 4.483 2.220 1.00 78.69 106 VAL A C 1
ATOM 834 O O . VAL A 1 106 ? -13.269 4.291 2.020 1.00 78.69 106 VAL A O 1
ATOM 837 N N . THR A 1 107 ? -11.535 5.693 2.321 1.00 72.62 107 THR A N 1
ATOM 838 C CA . THR A 1 107 ? -12.281 6.949 2.189 1.00 72.62 107 THR A CA 1
ATOM 839 C C . THR A 1 107 ? -11.918 7.696 0.912 1.00 72.62 107 THR A C 1
ATOM 841 O O . THR A 1 107 ? -12.726 8.472 0.414 1.00 72.62 107 THR A O 1
ATOM 844 N N . ASN A 1 108 ? -10.712 7.464 0.381 1.00 73.94 108 ASN A N 1
ATOM 845 C CA . ASN A 1 108 ? -10.172 8.157 -0.785 1.00 73.94 108 ASN A CA 1
ATOM 846 C C . ASN A 1 108 ? -9.358 7.180 -1.659 1.00 73.94 108 ASN A C 1
ATOM 848 O O . ASN A 1 108 ? -8.477 6.483 -1.141 1.00 73.94 108 ASN A O 1
ATOM 852 N N . LEU A 1 109 ? -9.668 7.154 -2.962 1.00 72.94 109 LEU A N 1
ATOM 853 C CA . LEU A 1 109 ? -9.056 6.328 -4.018 1.00 72.94 109 LEU A CA 1
ATOM 854 C C . LEU A 1 109 ? -8.444 7.209 -5.115 1.00 72.94 109 LEU A C 1
ATOM 856 O O . LEU A 1 109 ? -9.067 8.252 -5.421 1.00 72.94 109 LEU A O 1
#

Radius of gyration: 19.74 Å; chains: 1; bounding box: 64×24×43 Å

InterPro domains:
  IPR001611 Leucine-rich repeat [PF13855] (58-109)
  IPR032675 Leucine-rich repeat domain superfamily [G3DSA:3.80.10.10] (27-109)
  IPR050541 Leucine-rich repeat and transmembrane domain-containing protein [PTHR24369] (13-109)

pLDDT: mean 82.27, std 16.93, range [40.12, 97.44]

Foldseek 3Di:
DPPPVVVVVVVVVVVVVVVDDDPAPPDPQWHWDADPVRAIEIAGEADQDQDPPDPLQHQYYHPEQYAHAEAALNSCPSVQNHAYYHHHNYNHPYYDPCNCVSPNNHDYD

Sequence (109 aa):
MVSTMKVTFLILVLWSFAFHIEARCGLVNCICSTNEYLQKTMTCRNISSIPDNIPTDIQKLDVAENSIENITSEKFENLTALSILTLSRNQIRHIYPGTFKSLTAVTNL